Protein AF-A0A453E6K4-F1 (afdb_monomer_lite)

Secondary structure (DSSP, 8-state):
-TT--STT-HHHHHHHHHHH---S--HHHHHHHHHHHHHHHHHHHHHHHHHHHHHHHHHT-SSSS----EEEEE-SHHHHH-HHHHHHHHHHHHHHH-HHHHTTEEEEE-S-HHHHHHHHHHHHHS------

Foldseek 3Di:
DVVQPDPQSVVLQVCCCPPVVDHDDHSVRSVVVVVVVLVVLLVVLLVVLVVVCVVCVVVVNQQPRDVAAAEAEDEDCCCVVPVSNVVSNLVSNCVSSDVRSSVRYHYDYDPCCPPVVVVVVVVVPPDPPPPD

Organism: Aegilops tauschii subsp. strangulata (NCBI:txid200361)

pLDDT: mean 92.96, std 8.11, range [48.69, 98.62]

Structure (mmCIF, N/CA/C/O backbone):
data_AF-A0A453E6K4-F1
#
_entry.id   AF-A0A453E6K4-F1
#
loop_
_atom_site.group_PDB
_atom_site.id
_atom_site.type_symbol
_atom_site.label_atom_id
_atom_site.label_alt_id
_atom_site.label_comp_id
_atom_site.label_asym_id
_atom_site.label_entity_id
_atom_site.label_seq_id
_atom_site.pdbx_PDB_ins_code
_atom_site.Cartn_x
_atom_site.Cartn_y
_atom_site.Cartn_z
_atom_site.occupancy
_atom_site.B_iso_or_equiv
_atom_site.auth_seq_id
_atom_site.auth_comp_id
_atom_site.auth_asym_id
_atom_site.auth_atom_id
_atom_site.pdbx_PDB_model_num
ATOM 1 N N . MET A 1 1 ? -11.170 1.909 11.354 1.00 82.94 1 MET A N 1
ATOM 2 C CA . MET A 1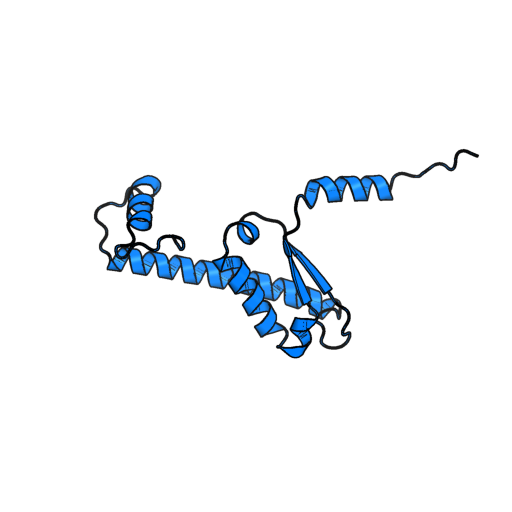 1 ? -10.256 1.648 12.486 1.00 82.94 1 MET A CA 1
ATOM 3 C C . MET A 1 1 ? -9.202 2.744 12.646 1.00 82.94 1 MET A C 1
ATOM 5 O O . MET A 1 1 ? -9.319 3.485 13.601 1.00 82.94 1 MET A O 1
ATOM 9 N N . HIS A 1 2 ? -8.235 2.950 11.735 1.00 88.69 2 HIS A N 1
ATOM 10 C CA . HIS A 1 2 ? -7.180 3.980 11.942 1.00 88.69 2 HIS A CA 1
ATOM 11 C C . HIS A 1 2 ? -7.595 5.447 11.772 1.00 88.69 2 HIS A C 1
ATOM 13 O O . HIS A 1 2 ? -6.805 6.321 12.100 1.00 88.69 2 HIS A O 1
ATOM 19 N N . HIS A 1 3 ? -8.795 5.724 11.263 1.00 87.69 3 HIS A N 1
ATOM 20 C CA . HIS A 1 3 ? -9.340 7.086 11.199 1.00 87.69 3 HIS A CA 1
ATOM 21 C C . HIS A 1 3 ? -10.040 7.510 12.499 1.00 87.69 3 HIS A C 1
ATOM 23 O O . HIS A 1 3 ? -10.496 8.645 12.603 1.00 87.69 3 HIS A O 1
ATOM 29 N N . ASP A 1 4 ? -10.154 6.601 13.471 1.00 92.75 4 ASP A N 1
ATOM 30 C CA . ASP A 1 4 ? -10.749 6.920 14.758 1.00 92.75 4 ASP A CA 1
ATOM 31 C C . ASP A 1 4 ? -9.740 7.646 15.650 1.00 92.75 4 ASP A C 1
ATOM 33 O O . ASP A 1 4 ? -8.830 7.036 16.207 1.00 92.75 4 ASP A O 1
ATOM 37 N N . ASN A 1 5 ? -9.914 8.961 15.754 1.00 90.88 5 ASN A N 1
ATOM 38 C CA . ASN A 1 5 ? -9.094 9.835 16.590 1.00 90.88 5 ASN A CA 1
ATOM 39 C C . ASN A 1 5 ? -9.790 10.195 17.914 1.00 90.88 5 ASN A C 1
ATOM 41 O O . ASN A 1 5 ? -9.348 11.109 18.611 1.00 90.88 5 ASN A O 1
ATOM 45 N N . THR A 1 6 ? -10.900 9.530 18.251 1.00 94.81 6 THR A N 1
ATOM 46 C CA . THR A 1 6 ? -11.596 9.774 19.518 1.00 94.81 6 THR A CA 1
ATOM 47 C C . THR A 1 6 ? -10.798 9.186 20.691 1.00 94.81 6 THR A C 1
ATOM 49 O O . THR A 1 6 ? -10.179 8.128 20.540 1.00 94.81 6 THR A O 1
ATOM 52 N N . PRO A 1 7 ? -10.786 9.832 21.876 1.00 92.56 7 PRO A N 1
ATOM 53 C CA . PRO A 1 7 ? -10.015 9.345 23.026 1.00 92.56 7 PRO A CA 1
ATOM 54 C C . PRO A 1 7 ? -10.407 7.932 23.479 1.00 92.56 7 PRO A C 1
ATOM 56 O O . PRO A 1 7 ? -9.585 7.188 24.015 1.00 92.56 7 PRO A O 1
ATOM 59 N N . ASP A 1 8 ? -11.670 7.573 23.268 1.00 93.69 8 ASP A N 1
ATOM 60 C CA . ASP A 1 8 ? -12.288 6.316 23.659 1.00 93.69 8 ASP A CA 1
ATOM 61 C C . ASP A 1 8 ? -12.422 5.310 22.507 1.00 93.69 8 ASP A C 1
ATOM 63 O O . ASP A 1 8 ? -12.879 4.194 22.750 1.00 93.69 8 ASP A O 1
ATOM 67 N N . LEU A 1 9 ? -11.977 5.636 21.289 1.00 96.50 9 LEU A N 1
ATOM 68 C CA . LEU A 1 9 ? -12.129 4.799 20.093 1.00 96.50 9 LEU A CA 1
ATOM 69 C C . LEU A 1 9 ? -13.598 4.431 19.803 1.00 96.50 9 LEU A C 1
ATOM 71 O O . LEU A 1 9 ? -13.942 3.268 19.569 1.00 96.50 9 LEU A O 1
ATOM 75 N N . LYS A 1 10 ? -14.482 5.427 19.856 1.00 95.19 10 LYS A N 1
ATOM 76 C CA . LYS A 1 10 ? -15.926 5.262 19.685 1.00 95.19 10 LYS A CA 1
ATOM 77 C C . LYS A 1 10 ? -16.315 4.730 18.305 1.00 95.19 10 LYS A C 1
ATOM 79 O O . LYS A 1 10 ? -17.193 3.881 18.210 1.00 95.19 10 LYS A O 1
ATOM 84 N N . ILE A 1 11 ? -15.648 5.165 17.238 1.00 95.69 11 ILE A N 1
ATOM 85 C CA . ILE A 1 11 ? -15.927 4.673 15.879 1.00 95.69 11 ILE A CA 1
ATOM 86 C C . ILE A 1 11 ? -15.524 3.196 15.775 1.00 95.69 11 ILE A C 1
ATOM 88 O O . ILE A 1 11 ? -16.193 2.409 15.107 1.00 95.69 11 ILE A O 1
ATOM 92 N N . VAL A 1 12 ? -14.440 2.789 16.440 1.00 96.19 12 VAL A N 1
ATOM 93 C CA . VAL A 1 12 ? -14.058 1.373 16.542 1.00 96.19 12 VAL A CA 1
ATOM 94 C C . VAL A 1 12 ? -15.126 0.582 17.296 1.00 96.19 12 VAL A C 1
ATOM 96 O O . VAL A 1 12 ? -15.507 -0.489 16.828 1.00 96.19 12 VAL A O 1
ATOM 99 N N . GLU A 1 13 ? -15.634 1.099 18.419 1.00 96.38 13 GLU A N 1
ATOM 100 C CA . GLU A 1 13 ? -16.738 0.477 19.164 1.00 96.38 13 GLU A CA 1
ATOM 101 C C . GLU A 1 13 ? -17.992 0.308 18.299 1.00 96.38 13 GLU A C 1
ATOM 103 O O . GLU A 1 13 ? -18.550 -0.786 18.220 1.00 96.38 13 GLU A O 1
ATOM 108 N N . GLU A 1 14 ? -18.405 1.371 17.608 1.00 95.69 14 GLU A N 1
ATOM 109 C CA . GLU A 1 14 ? -19.555 1.365 16.704 1.00 95.69 14 GLU A CA 1
ATOM 110 C C . GLU A 1 14 ? -19.376 0.316 15.604 1.00 95.69 14 GLU A C 1
ATOM 112 O O . GLU A 1 14 ? -20.271 -0.492 15.377 1.00 95.69 14 GLU A O 1
ATOM 117 N N . LYS A 1 15 ? -18.194 0.235 14.981 1.00 95.12 15 LYS A N 1
ATOM 118 C CA . LYS A 1 15 ? -17.921 -0.769 13.941 1.00 95.12 15 LYS A CA 1
ATOM 119 C C . LYS A 1 15 ? -17.905 -2.196 14.478 1.00 95.12 15 LYS A C 1
ATOM 121 O O . LYS A 1 15 ? -18.384 -3.094 13.790 1.00 95.12 15 LYS A O 1
ATOM 126 N N . LEU A 1 16 ? -17.385 -2.416 15.685 1.00 95.50 16 LEU A N 1
ATOM 127 C CA . LEU A 1 16 ? -17.428 -3.723 16.346 1.00 95.50 16 LEU A CA 1
ATOM 128 C C . LEU A 1 16 ? -18.870 -4.162 16.616 1.00 95.50 16 LEU A C 1
ATOM 130 O O . LEU A 1 16 ? -19.212 -5.314 16.362 1.00 95.50 16 LEU A O 1
ATOM 134 N N . LYS A 1 17 ? -19.724 -3.234 17.049 1.00 96.81 17 LYS A N 1
ATOM 135 C CA . LYS A 1 17 ? -21.136 -3.508 17.311 1.00 96.81 17 LYS A CA 1
ATOM 136 C C . LYS A 1 17 ? -21.941 -3.716 16.028 1.00 96.81 17 LYS A C 1
ATOM 138 O O . LYS A 1 17 ? -22.710 -4.661 15.950 1.00 96.81 17 LYS A O 1
ATOM 143 N N . GLU A 1 18 ? -21.784 -2.839 15.042 1.00 96.50 18 GLU A N 1
ATOM 144 C CA . GLU A 1 18 ? -22.579 -2.844 13.806 1.00 96.50 18 GLU A CA 1
ATOM 145 C C . GLU A 1 18 ? -22.225 -3.999 12.869 1.00 96.50 18 GLU A C 1
ATOM 147 O O . GLU A 1 18 ? -23.107 -4.540 12.212 1.00 96.50 18 GLU A O 1
ATOM 152 N N . ILE A 1 19 ? -20.937 -4.341 12.761 1.00 96.06 19 ILE A N 1
ATOM 153 C CA . ILE A 1 19 ? -20.449 -5.294 11.752 1.00 96.06 19 ILE A CA 1
ATOM 154 C C . ILE A 1 19 ? -20.222 -6.675 12.360 1.00 96.06 19 ILE A C 1
ATOM 156 O O . ILE A 1 19 ? -20.451 -7.680 11.694 1.00 96.06 19 ILE A O 1
ATOM 160 N N . LEU A 1 20 ? -19.726 -6.728 13.599 1.00 94.88 20 LEU A N 1
ATOM 161 C CA . LEU A 1 20 ? -19.329 -7.978 14.251 1.00 94.88 20 LEU A CA 1
ATOM 162 C C . LEU A 1 20 ? -20.256 -8.370 15.407 1.00 94.88 20 LEU A C 1
ATOM 164 O O . LEU A 1 20 ? -20.030 -9.409 16.015 1.00 94.88 20 LEU A O 1
ATOM 168 N N . GLU A 1 21 ? -21.271 -7.554 15.717 1.00 96.75 21 GLU A N 1
ATOM 169 C CA . GLU A 1 21 ? -22.219 -7.769 16.822 1.00 96.75 21 GLU A CA 1
ATOM 170 C C . GLU A 1 21 ? -21.546 -7.870 18.207 1.00 96.75 21 GLU A C 1
ATOM 172 O O . GLU A 1 21 ? -22.100 -8.420 19.159 1.00 96.75 21 GLU A O 1
ATOM 177 N N . ILE A 1 22 ? -20.352 -7.282 18.353 1.00 95.50 22 ILE A N 1
ATOM 178 C CA . ILE A 1 22 ? -19.596 -7.251 19.610 1.00 95.50 22 ILE A CA 1
ATOM 179 C C . ILE A 1 22 ? -19.844 -5.910 20.306 1.00 95.50 22 ILE A C 1
ATOM 181 O O . ILE A 1 22 ? -19.358 -4.868 19.867 1.00 95.50 22 ILE A O 1
ATOM 185 N N . ALA A 1 23 ? -20.578 -5.935 21.419 1.00 94.56 23 ALA A N 1
ATOM 186 C CA . ALA A 1 23 ? -20.891 -4.757 22.229 1.00 94.56 23 ALA A CA 1
ATOM 187 C C . ALA A 1 23 ? -20.174 -4.775 23.591 1.00 94.56 23 ALA A C 1
ATOM 189 O O . ALA A 1 23 ? -19.735 -5.821 24.063 1.00 94.56 23 ALA A O 1
ATOM 190 N N . GLY A 1 24 ? -20.080 -3.611 24.244 1.00 92.56 24 GLY A N 1
ATOM 191 C CA . GLY A 1 24 ? -19.550 -3.505 25.611 1.00 92.56 24 GLY A CA 1
ATOM 192 C C . GLY A 1 24 ? -18.040 -3.733 25.722 1.00 92.56 24 GLY A C 1
ATOM 193 O O . GLY A 1 24 ? -17.550 -4.167 26.761 1.00 92.56 24 GLY A O 1
ATOM 194 N N . THR A 1 25 ? -17.290 -3.472 24.650 1.00 95.56 25 THR A N 1
ATOM 195 C CA . THR A 1 25 ? -15.829 -3.643 24.634 1.00 95.56 25 THR A CA 1
ATOM 196 C C . THR A 1 25 ? -15.135 -2.650 25.564 1.00 95.56 25 THR A C 1
ATOM 198 O O . THR A 1 25 ? -15.517 -1.484 25.604 1.00 95.56 25 THR A O 1
ATOM 201 N N . SER A 1 26 ? -14.071 -3.070 26.252 1.00 96.94 26 SER A N 1
ATOM 202 C CA . SER A 1 26 ? -13.208 -2.142 26.992 1.00 96.94 26 SER A CA 1
ATOM 203 C C . SER A 1 26 ? -12.351 -1.292 26.043 1.00 96.94 26 SER A C 1
ATOM 205 O O . SER A 1 26 ? -12.033 -1.710 24.925 1.00 96.94 26 SER A O 1
ATOM 207 N N . LEU A 1 27 ? -11.897 -0.122 26.507 1.00 95.88 27 LEU A N 1
ATOM 208 C CA . LEU A 1 27 ? -10.945 0.710 25.759 1.00 95.88 27 LEU A CA 1
ATOM 209 C C . LEU A 1 27 ? -9.654 -0.055 25.416 1.00 95.88 27 LEU A C 1
ATOM 211 O O . LEU A 1 27 ? -9.098 0.118 24.334 1.00 95.88 27 LEU A O 1
ATOM 215 N N . GLU A 1 28 ? -9.190 -0.923 26.315 1.00 96.75 28 GLU A N 1
ATOM 216 C CA . GLU A 1 28 ? -8.016 -1.782 26.105 1.00 96.75 28 GLU A CA 1
ATOM 217 C C . GLU A 1 28 ? -8.218 -2.735 24.922 1.00 96.75 28 GLU A C 1
ATOM 219 O O . GLU A 1 28 ? -7.358 -2.825 24.047 1.00 96.75 28 GLU A O 1
ATOM 224 N N . THR A 1 29 ? -9.391 -3.373 24.841 1.00 96.00 29 THR A N 1
ATOM 225 C CA . THR A 1 29 ? -9.757 -4.255 23.722 1.00 96.00 29 THR A CA 1
ATOM 226 C C . THR A 1 29 ? -9.761 -3.487 22.401 1.00 96.00 29 THR A C 1
ATOM 228 O O . THR A 1 29 ? -9.226 -3.956 21.396 1.00 96.00 29 THR A O 1
ATOM 231 N N . ARG A 1 30 ? -10.312 -2.267 22.394 1.00 96.19 30 ARG A N 1
ATOM 232 C CA . ARG A 1 30 ? -10.342 -1.425 21.190 1.00 96.19 30 ARG A CA 1
ATOM 233 C C . ARG A 1 30 ? -8.948 -0.991 20.747 1.00 96.19 30 ARG A C 1
ATOM 235 O O . ARG A 1 30 ? -8.655 -1.030 19.554 1.00 96.19 30 ARG A O 1
ATOM 242 N N . LYS A 1 31 ? -8.067 -0.637 21.688 1.00 96.25 31 LYS A N 1
ATOM 243 C CA . LYS A 1 31 ? -6.661 -0.307 21.398 1.00 96.25 31 LYS A CA 1
ATOM 244 C C . LYS A 1 31 ? -5.910 -1.500 20.808 1.00 96.25 31 LYS A C 1
ATOM 246 O O . LYS A 1 31 ? -5.256 -1.341 19.780 1.00 96.25 31 LYS A O 1
ATOM 251 N N . MET A 1 32 ? -6.069 -2.686 21.399 1.00 96.12 32 MET A N 1
ATOM 252 C CA . MET A 1 32 ? -5.493 -3.930 20.876 1.00 96.12 32 MET A CA 1
ATOM 253 C C . MET A 1 32 ? -5.941 -4.183 19.430 1.00 96.12 32 MET A C 1
ATOM 255 O O . MET A 1 32 ? -5.123 -4.479 18.562 1.00 96.12 32 MET A O 1
ATOM 259 N N . LEU A 1 33 ? -7.231 -4.010 19.132 1.00 95.25 33 LEU A N 1
ATOM 260 C CA . LEU A 1 33 ? -7.746 -4.201 17.777 1.00 95.25 33 LEU A CA 1
ATOM 261 C C . LEU A 1 33 ? -7.127 -3.218 16.772 1.00 95.25 33 LEU A C 1
ATOM 263 O O . LEU A 1 33 ? -6.745 -3.610 15.667 1.00 95.25 33 LEU A O 1
ATOM 267 N N . VAL A 1 34 ? -6.983 -1.946 17.153 1.00 95.88 34 VAL A N 1
ATOM 268 C CA . VAL A 1 34 ? -6.322 -0.926 16.325 1.00 95.88 34 VAL A CA 1
ATOM 269 C C . VAL A 1 34 ? -4.861 -1.295 16.036 1.00 95.88 34 VAL A C 1
ATOM 271 O O . VAL A 1 34 ? -4.399 -1.113 14.901 1.00 95.88 34 VAL A O 1
ATOM 274 N N . GLU A 1 35 ? -4.153 -1.845 17.025 1.00 96.25 35 GLU A N 1
ATOM 275 C CA . GLU A 1 35 ? -2.777 -2.330 16.891 1.00 96.25 35 GLU A CA 1
ATOM 276 C C . GLU A 1 35 ? -2.678 -3.538 15.948 1.00 96.25 35 GLU A C 1
ATOM 278 O O . GLU A 1 35 ? -1.830 -3.559 15.055 1.00 96.25 35 GLU A O 1
ATOM 283 N N . ILE A 1 36 ? -3.598 -4.500 16.043 1.00 96.94 36 ILE A N 1
ATOM 284 C CA . ILE A 1 36 ? -3.661 -5.627 15.101 1.00 96.94 36 ILE A CA 1
ATOM 285 C C . ILE A 1 36 ? -3.868 -5.116 13.669 1.00 96.94 36 ILE A C 1
ATOM 287 O O . ILE A 1 36 ? -3.135 -5.506 12.756 1.00 96.94 36 ILE A O 1
ATOM 291 N N . CYS A 1 37 ? -4.818 -4.196 13.455 1.00 96.06 37 CYS A N 1
ATOM 292 C CA . CYS A 1 37 ? -5.027 -3.583 12.142 1.00 96.06 37 CYS A CA 1
ATOM 293 C C . CYS A 1 37 ? -3.765 -2.873 11.632 1.00 96.06 37 CYS A C 1
ATOM 295 O O . CYS A 1 37 ? -3.493 -2.873 10.429 1.00 96.06 37 CYS A O 1
ATOM 297 N N . ASP A 1 38 ? -2.991 -2.258 12.526 1.00 96.25 38 ASP A N 1
ATOM 298 C CA . ASP A 1 38 ? -1.729 -1.608 12.190 1.00 96.25 38 ASP A CA 1
ATOM 299 C C . ASP A 1 38 ? -0.658 -2.614 11.745 1.00 96.25 38 ASP A C 1
ATOM 301 O O . ASP A 1 38 ? -0.039 -2.416 10.700 1.00 96.25 38 ASP A O 1
ATOM 305 N N . ILE A 1 39 ? -0.496 -3.725 12.466 1.00 97.94 39 ILE A N 1
ATOM 306 C CA . ILE A 1 39 ? 0.422 -4.814 12.096 1.00 97.94 39 ILE A CA 1
ATOM 307 C C . ILE A 1 39 ? 0.065 -5.372 10.714 1.00 97.94 39 ILE A C 1
ATOM 309 O O . ILE A 1 39 ? 0.936 -5.509 9.851 1.00 97.94 39 ILE A O 1
ATOM 313 N N . VAL A 1 40 ? -1.220 -5.651 10.471 1.00 98.12 40 VAL A N 1
ATOM 314 C CA . VAL A 1 40 ? -1.696 -6.173 9.181 1.00 98.12 40 VAL A CA 1
ATOM 315 C C . VAL A 1 40 ? -1.415 -5.182 8.051 1.00 98.12 40 VAL A C 1
ATOM 317 O O . VAL A 1 40 ? -0.889 -5.578 7.008 1.00 98.12 40 VAL A O 1
ATOM 320 N N . THR A 1 41 ? -1.707 -3.897 8.274 1.00 97.25 41 THR A N 1
ATOM 321 C CA . THR A 1 41 ? -1.490 -2.828 7.286 1.00 97.25 41 THR A CA 1
ATOM 322 C C . THR A 1 41 ? -0.006 -2.668 6.962 1.00 97.25 41 THR A C 1
ATOM 324 O O . THR A 1 41 ? 0.366 -2.670 5.788 1.00 97.25 41 THR A O 1
ATOM 327 N N . ARG A 1 42 ? 0.857 -2.599 7.987 1.00 97.88 42 ARG A N 1
ATOM 328 C CA . ARG A 1 42 ? 2.313 -2.494 7.813 1.00 97.88 42 ARG A CA 1
ATOM 329 C C . ARG A 1 42 ? 2.876 -3.697 7.066 1.00 97.88 42 ARG A C 1
ATOM 331 O O . ARG A 1 42 ? 3.644 -3.521 6.127 1.00 97.88 42 ARG A O 1
ATOM 338 N N . ARG A 1 43 ? 2.469 -4.919 7.426 1.00 98.56 43 ARG A N 1
ATOM 339 C CA . ARG A 1 43 ? 2.902 -6.138 6.726 1.00 98.56 43 ARG A CA 1
ATOM 340 C C . ARG A 1 43 ? 2.539 -6.089 5.242 1.00 98.56 43 ARG A C 1
ATOM 342 O O . ARG A 1 43 ? 3.393 -6.361 4.404 1.00 98.56 43 ARG A O 1
ATOM 349 N N . ALA A 1 44 ? 1.294 -5.738 4.920 1.00 98.25 44 ALA A N 1
ATOM 350 C CA . ALA A 1 44 ? 0.830 -5.666 3.538 1.00 98.25 44 ALA A CA 1
ATOM 351 C C . ALA A 1 44 ? 1.621 -4.627 2.725 1.00 98.25 44 ALA A C 1
ATOM 353 O O . ALA A 1 44 ? 2.120 -4.945 1.647 1.00 98.25 44 ALA A O 1
ATOM 354 N N . ALA A 1 45 ? 1.802 -3.420 3.271 1.00 98.31 45 ALA A N 1
ATOM 355 C CA . ALA A 1 45 ? 2.553 -2.351 2.616 1.00 98.31 45 ALA A CA 1
ATOM 356 C C . ALA A 1 45 ? 4.024 -2.732 2.381 1.00 98.31 45 ALA A C 1
ATOM 358 O O . ALA A 1 45 ? 4.551 -2.517 1.290 1.00 98.31 45 ALA A O 1
ATOM 359 N N . ARG A 1 46 ? 4.673 -3.364 3.371 1.00 98.62 46 ARG A N 1
ATOM 360 C CA . ARG A 1 46 ? 6.073 -3.798 3.259 1.00 98.62 46 ARG A CA 1
ATOM 361 C C . ARG A 1 46 ? 6.275 -4.884 2.209 1.00 98.62 46 ARG A C 1
ATOM 363 O O . ARG A 1 46 ? 7.232 -4.820 1.443 1.00 98.62 46 ARG A O 1
ATOM 370 N N . LEU A 1 47 ? 5.374 -5.866 2.151 1.00 98.62 47 LEU A N 1
ATOM 371 C CA . LEU A 1 47 ? 5.430 -6.924 1.140 1.00 98.62 47 LEU A CA 1
ATOM 372 C C . LEU A 1 47 ? 5.213 -6.367 -0.274 1.00 98.62 47 LEU A C 1
ATOM 374 O O . LEU A 1 47 ? 5.949 -6.732 -1.189 1.00 98.62 47 LEU A O 1
ATOM 378 N N . ALA A 1 48 ? 4.262 -5.443 -0.446 1.00 98.31 48 ALA A N 1
ATOM 379 C CA . ALA A 1 48 ? 4.043 -4.766 -1.723 1.00 98.31 48 ALA A CA 1
ATOM 380 C C . ALA A 1 48 ? 5.278 -3.952 -2.157 1.00 98.31 48 ALA A C 1
ATOM 382 O O . ALA A 1 48 ? 5.751 -4.096 -3.285 1.00 98.31 48 ALA A O 1
ATOM 383 N N . ALA A 1 49 ? 5.855 -3.163 -1.242 1.00 98.44 49 ALA A N 1
ATOM 384 C CA . ALA A 1 49 ? 7.081 -2.403 -1.485 1.00 98.44 49 ALA A CA 1
ATOM 385 C C . ALA A 1 49 ? 8.264 -3.305 -1.877 1.00 98.44 49 ALA A C 1
ATOM 387 O O . ALA A 1 49 ? 9.014 -2.967 -2.791 1.00 98.44 49 ALA A O 1
ATOM 388 N N . ALA A 1 50 ? 8.410 -4.474 -1.244 1.00 98.56 50 ALA A N 1
ATOM 389 C CA . ALA A 1 50 ? 9.454 -5.437 -1.591 1.00 98.56 50 ALA A CA 1
ATOM 390 C C . ALA A 1 50 ? 9.315 -5.967 -3.028 1.00 98.56 50 ALA A C 1
ATOM 392 O O . ALA A 1 50 ? 10.313 -6.061 -3.744 1.00 98.56 50 ALA A O 1
ATOM 393 N N . GLY A 1 51 ? 8.088 -6.252 -3.476 1.00 98.50 51 GLY A N 1
ATOM 394 C CA . GLY A 1 51 ? 7.819 -6.645 -4.862 1.00 98.50 51 GLY A CA 1
ATOM 395 C C . GLY A 1 51 ? 8.202 -5.551 -5.864 1.00 98.50 51 GLY A C 1
ATOM 396 O O . GLY A 1 51 ? 8.918 -5.815 -6.831 1.00 98.50 51 GLY A O 1
ATOM 397 N N . LEU A 1 52 ? 7.800 -4.307 -5.589 1.00 98.06 52 LEU A N 1
ATOM 398 C CA . LEU A 1 52 ? 8.147 -3.143 -6.411 1.00 98.06 52 LEU A CA 1
ATOM 399 C C . LEU A 1 52 ? 9.665 -2.920 -6.479 1.00 98.06 52 LEU A C 1
ATOM 401 O O . LEU A 1 52 ? 10.223 -2.787 -7.568 1.00 98.06 52 LEU A O 1
ATOM 405 N N . ALA A 1 53 ? 10.350 -2.947 -5.333 1.00 97.69 53 ALA A N 1
ATOM 406 C CA . ALA A 1 53 ? 11.804 -2.827 -5.267 1.00 97.69 53 ALA A CA 1
ATOM 407 C C . ALA A 1 53 ? 12.507 -3.942 -6.059 1.00 97.69 53 ALA A C 1
ATOM 409 O O . ALA A 1 53 ? 13.489 -3.681 -6.754 1.00 97.69 53 ALA A O 1
ATOM 410 N N . GLY A 1 54 ? 11.988 -5.173 -6.002 1.00 97.94 54 GLY A N 1
ATOM 411 C CA . GLY A 1 54 ? 12.489 -6.299 -6.789 1.00 97.94 54 GLY A CA 1
ATOM 412 C C . GLY A 1 54 ? 12.404 -6.057 -8.299 1.00 97.94 54 GLY A C 1
ATOM 413 O O . GLY A 1 54 ? 13.386 -6.279 -9.008 1.00 97.94 54 GLY A O 1
ATOM 414 N N . ILE A 1 55 ? 11.271 -5.543 -8.789 1.00 97.81 55 ILE A N 1
ATOM 415 C CA . ILE A 1 55 ? 11.082 -5.199 -10.210 1.00 97.81 55 ILE A CA 1
ATOM 416 C C . ILE A 1 55 ? 12.054 -4.091 -10.632 1.00 97.81 55 ILE A C 1
ATOM 418 O O . ILE A 1 55 ? 12.737 -4.232 -11.647 1.00 97.81 55 ILE A O 1
ATOM 422 N N . LEU A 1 56 ? 12.173 -3.019 -9.844 1.00 96.62 56 LEU A N 1
ATOM 423 C CA . LEU A 1 56 ? 13.094 -1.917 -10.142 1.00 96.62 56 LEU A CA 1
ATOM 424 C C . LEU A 1 56 ? 14.543 -2.399 -10.240 1.00 96.62 56 LEU A C 1
ATOM 426 O O . LEU A 1 56 ? 15.228 -2.080 -11.212 1.00 96.62 56 LEU A O 1
ATOM 430 N N . LYS A 1 57 ? 14.989 -3.210 -9.272 1.00 95.31 57 LYS A N 1
ATOM 431 C CA . LYS A 1 57 ? 16.337 -3.797 -9.256 1.00 95.31 57 LYS A CA 1
ATOM 432 C C . LYS A 1 57 ? 16.563 -4.690 -10.469 1.00 95.31 57 LYS A C 1
ATOM 434 O O . LYS A 1 57 ? 17.586 -4.576 -11.137 1.00 95.31 57 LYS A O 1
ATOM 439 N N . LYS A 1 58 ? 15.583 -5.533 -10.810 1.00 96.19 58 LYS A N 1
ATOM 440 C CA . LYS A 1 58 ? 15.656 -6.417 -11.981 1.00 96.19 58 LYS A CA 1
ATOM 441 C C . LYS A 1 58 ? 15.783 -5.642 -13.295 1.00 96.19 58 LYS A C 1
ATOM 443 O O . LYS A 1 58 ? 16.483 -6.101 -14.193 1.00 96.19 58 LYS A O 1
ATOM 448 N N . LEU A 1 59 ? 15.116 -4.495 -13.403 1.00 94.88 59 LEU A N 1
ATOM 449 C CA . LEU A 1 59 ? 15.163 -3.623 -14.578 1.00 94.88 59 LEU A CA 1
ATOM 450 C C . LEU A 1 59 ? 16.378 -2.677 -14.594 1.00 94.88 59 LEU A C 1
ATOM 452 O O . LEU A 1 59 ? 16.569 -1.974 -15.585 1.00 94.88 59 LEU A O 1
ATOM 456 N N . GLY A 1 60 ? 17.173 -2.616 -13.516 1.00 94.19 60 GLY A N 1
ATOM 457 C CA . GLY A 1 60 ? 18.244 -1.624 -13.352 1.00 94.19 60 GLY A CA 1
ATOM 458 C C . GLY A 1 60 ? 17.722 -0.186 -13.234 1.00 94.19 60 GLY A C 1
ATOM 459 O O . GLY A 1 60 ? 18.391 0.758 -13.644 1.00 94.19 60 GLY A O 1
ATOM 460 N N . ARG A 1 61 ? 16.491 -0.021 -12.736 1.00 94.56 61 ARG A N 1
ATOM 461 C CA . ARG A 1 61 ? 15.740 1.246 -12.644 1.00 94.56 61 ARG A CA 1
ATOM 462 C C . ARG A 1 61 ? 15.507 1.697 -11.205 1.00 94.56 61 ARG A C 1
ATOM 464 O O . ARG A 1 61 ? 14.661 2.551 -10.951 1.00 94.56 61 ARG A O 1
ATOM 471 N N . ASP A 1 62 ? 16.244 1.108 -10.274 1.00 92.81 62 ASP A N 1
ATOM 472 C CA . ASP A 1 62 ? 16.176 1.365 -8.838 1.00 92.81 62 ASP A CA 1
ATOM 473 C C . ASP A 1 62 ? 16.973 2.602 -8.395 1.00 92.81 62 ASP A C 1
ATOM 475 O O . ASP A 1 62 ? 16.999 2.911 -7.209 1.00 92.81 62 ASP A O 1
ATOM 479 N N . GLY A 1 63 ? 17.613 3.306 -9.335 1.00 90.69 63 GLY A N 1
ATOM 480 C CA . GLY A 1 63 ? 18.414 4.502 -9.074 1.00 90.69 63 GLY A CA 1
ATOM 481 C C . GLY A 1 63 ? 19.848 4.214 -8.619 1.00 90.69 63 GLY A C 1
ATOM 482 O O . GLY A 1 63 ? 20.607 5.163 -8.427 1.00 90.69 63 GLY A O 1
ATOM 483 N N . SER A 1 64 ? 20.236 2.939 -8.465 1.00 88.12 64 SER A N 1
ATOM 484 C CA . SER A 1 64 ? 21.558 2.557 -7.945 1.00 88.12 64 SER A CA 1
ATOM 485 C C . SER A 1 64 ? 22.680 2.681 -8.984 1.00 88.12 64 SER A C 1
ATOM 487 O O . SER A 1 64 ? 23.778 3.133 -8.662 1.00 88.12 64 SER A O 1
ATOM 489 N N . VAL A 1 65 ? 22.401 2.311 -10.239 1.00 85.38 65 VAL A N 1
ATOM 490 C CA . VAL A 1 65 ? 23.358 2.355 -11.363 1.00 85.38 65 VAL A CA 1
ATOM 491 C C . VAL A 1 65 ? 22.994 3.464 -12.347 1.00 85.38 65 VAL A C 1
ATOM 493 O O . VAL A 1 65 ? 23.838 4.277 -12.721 1.00 85.38 65 VAL A O 1
ATOM 496 N N . ASP A 1 66 ? 21.724 3.513 -12.749 1.00 82.75 66 ASP A N 1
ATOM 497 C CA . ASP A 1 66 ? 21.182 4.509 -13.669 1.00 82.75 66 ASP A CA 1
ATOM 498 C C . ASP A 1 66 ? 20.291 5.487 -12.892 1.00 82.75 66 ASP A C 1
ATOM 500 O O . ASP A 1 66 ? 19.205 5.132 -12.435 1.00 82.75 66 ASP A O 1
ATOM 504 N N . LYS A 1 67 ? 20.747 6.737 -12.758 1.00 86.94 67 LYS A N 1
ATOM 505 C CA . LYS A 1 67 ? 20.045 7.832 -12.057 1.00 86.94 67 LYS A CA 1
ATOM 506 C C . LYS A 1 67 ? 18.877 8.412 -12.866 1.00 86.94 67 LYS A C 1
ATOM 508 O O . LYS A 1 67 ? 18.462 9.555 -12.666 1.00 86.94 67 LYS A O 1
ATOM 513 N N . ARG A 1 68 ? 18.350 7.658 -13.830 1.00 90.94 68 ARG A N 1
ATOM 514 C CA . ARG A 1 68 ? 17.123 8.023 -14.535 1.00 90.94 68 ARG A CA 1
ATOM 515 C C . ARG A 1 68 ? 15.944 7.938 -13.586 1.00 90.94 68 ARG A C 1
ATOM 517 O O . ARG A 1 68 ? 15.781 6.972 -12.848 1.00 90.94 68 ARG A O 1
ATOM 524 N N . ARG A 1 69 ? 15.085 8.949 -13.671 1.00 94.19 69 ARG A N 1
ATOM 525 C CA . ARG A 1 69 ? 13.845 8.987 -12.909 1.00 94.19 69 ARG A CA 1
ATOM 526 C C . ARG A 1 69 ? 12.910 7.859 -13.355 1.00 94.19 69 ARG A C 1
ATOM 528 O O . ARG A 1 69 ? 12.592 7.750 -14.538 1.00 94.19 69 ARG A O 1
ATOM 535 N N . SER A 1 70 ? 12.443 7.081 -12.390 1.00 95.75 70 SER A N 1
ATOM 536 C CA . SER A 1 70 ? 11.452 6.020 -12.529 1.00 95.75 70 SER A CA 1
ATOM 537 C C . SER A 1 70 ? 10.166 6.440 -11.826 1.00 95.75 70 SER A C 1
ATOM 539 O O . SER A 1 70 ? 10.199 6.966 -10.712 1.00 95.75 70 SER A O 1
ATOM 541 N N . VAL A 1 71 ? 9.024 6.207 -12.469 1.00 96.25 71 VAL A N 1
ATOM 542 C CA . VAL A 1 71 ? 7.707 6.457 -11.875 1.00 96.25 71 VAL A CA 1
ATOM 543 C C . VAL A 1 71 ? 6.960 5.136 -11.773 1.00 96.25 71 VAL A C 1
ATOM 545 O O . VAL A 1 71 ? 6.827 4.422 -12.764 1.00 96.25 71 VAL A O 1
ATOM 548 N N . ILE A 1 72 ? 6.487 4.818 -10.573 1.00 96.88 72 ILE A N 1
ATOM 549 C CA . ILE A 1 72 ? 5.619 3.678 -10.298 1.00 96.88 72 ILE A CA 1
ATOM 550 C C . ILE A 1 72 ? 4.190 4.208 -10.258 1.00 96.88 72 ILE A C 1
ATOM 552 O O . ILE A 1 72 ? 3.818 4.914 -9.322 1.00 96.88 72 ILE A O 1
ATOM 556 N N . ALA A 1 73 ? 3.412 3.880 -11.282 1.00 95.44 73 ALA A N 1
ATOM 557 C CA . ALA A 1 73 ? 1.979 4.128 -11.313 1.00 95.44 73 ALA A CA 1
ATOM 558 C C . ALA A 1 73 ? 1.258 3.021 -10.527 1.00 95.44 73 ALA A C 1
ATOM 560 O O . ALA A 1 73 ? 1.424 1.843 -10.843 1.00 95.44 73 ALA A O 1
ATOM 561 N N . ILE A 1 74 ? 0.497 3.393 -9.497 1.00 95.25 74 ILE A N 1
ATOM 562 C CA . ILE A 1 74 ? -0.297 2.479 -8.669 1.00 95.25 74 ILE A CA 1
ATOM 563 C C . ILE A 1 74 ? -1.766 2.882 -8.766 1.00 95.25 74 ILE A C 1
ATOM 565 O O . ILE A 1 74 ? -2.114 4.019 -8.465 1.00 95.25 74 ILE A O 1
ATOM 569 N N . ASP A 1 75 ? -2.604 1.923 -9.137 1.00 91.19 75 ASP A N 1
ATOM 570 C CA . ASP A 1 75 ? -4.063 2.015 -9.104 1.00 91.19 75 ASP A CA 1
ATOM 571 C C . ASP A 1 75 ? -4.591 1.099 -7.983 1.00 91.19 75 ASP A C 1
ATOM 573 O O . ASP A 1 75 ? -3.998 0.054 -7.679 1.00 91.19 75 ASP A O 1
ATOM 577 N N . GLY A 1 76 ? -5.690 1.498 -7.349 1.00 90.19 76 GLY A N 1
ATOM 578 C CA . GLY A 1 76 ? -6.424 0.700 -6.377 1.00 90.19 76 GLY A CA 1
ATOM 579 C C . GLY A 1 76 ? -6.819 1.475 -5.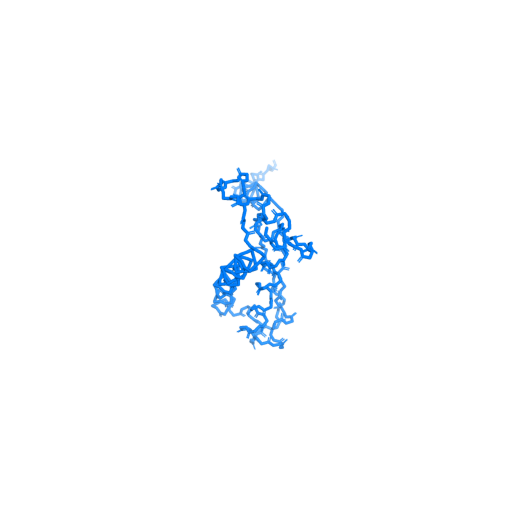123 1.00 90.19 76 GLY A C 1
ATOM 580 O O . GLY A 1 76 ? -5.993 2.114 -4.468 1.00 90.19 76 GLY A O 1
ATOM 581 N N . GLY A 1 77 ? -8.073 1.291 -4.698 1.00 91.69 77 GLY A N 1
ATOM 582 C CA . GLY A 1 77 ? -8.666 2.018 -3.569 1.00 91.69 77 GLY A CA 1
ATOM 583 C C . GLY A 1 77 ? -7.935 1.858 -2.228 1.00 91.69 77 GLY A C 1
ATOM 584 O O . GLY A 1 77 ? -8.040 2.723 -1.361 1.00 91.69 77 GLY A O 1
ATOM 585 N N . LEU A 1 78 ? -7.148 0.788 -2.043 1.00 93.75 78 LEU A N 1
ATOM 586 C CA . LEU A 1 78 ? -6.288 0.647 -0.864 1.00 93.75 78 LEU A CA 1
ATOM 587 C C . LEU A 1 78 ? -5.149 1.674 -0.865 1.00 93.75 78 LEU A C 1
ATOM 589 O O . LEU A 1 78 ? -4.848 2.252 0.173 1.00 93.75 78 LEU A O 1
ATOM 593 N N . PHE A 1 79 ? -4.497 1.894 -2.006 1.00 94.75 79 PHE A N 1
ATOM 594 C CA . PHE A 1 79 ? -3.446 2.900 -2.107 1.00 94.75 79 PHE A CA 1
ATOM 595 C C . PHE A 1 79 ? -4.042 4.315 -2.096 1.00 94.75 79 PHE A C 1
ATOM 597 O O . PHE A 1 79 ? -3.501 5.195 -1.428 1.00 94.75 79 PHE A O 1
ATOM 604 N N . GLU A 1 80 ? -5.182 4.503 -2.765 1.00 93.69 80 GLU A N 1
ATOM 605 C CA . GLU A 1 80 ? -5.863 5.795 -2.894 1.00 93.69 80 GLU A CA 1
ATOM 606 C C . GLU A 1 80 ? -6.453 6.303 -1.569 1.00 93.69 80 GLU A C 1
ATOM 608 O O . GLU A 1 80 ? -6.166 7.417 -1.130 1.00 93.69 80 GLU A O 1
ATOM 613 N N . HIS A 1 81 ? -7.270 5.490 -0.896 1.00 93.94 81 HIS A N 1
ATOM 614 C CA . HIS A 1 81 ? -8.097 5.956 0.221 1.00 93.94 81 HIS A CA 1
ATOM 615 C C . HIS A 1 81 ? -7.514 5.642 1.601 1.00 93.94 81 HIS A C 1
ATOM 617 O O . HIS A 1 81 ? -8.036 6.111 2.615 1.00 93.94 81 HIS A O 1
ATOM 623 N N . TYR A 1 82 ? -6.435 4.856 1.683 1.00 94.94 82 TYR A N 1
ATOM 624 C CA . TYR A 1 82 ? -5.854 4.452 2.961 1.00 94.94 82 TYR A CA 1
ATOM 625 C C . TYR A 1 82 ? -4.442 5.003 3.154 1.00 94.94 82 TYR A C 1
ATOM 627 O O . TYR A 1 82 ? -3.435 4.311 3.000 1.00 94.94 82 TYR A O 1
ATOM 635 N N . ALA A 1 83 ? -4.377 6.263 3.594 1.00 93.56 83 ALA A N 1
ATOM 636 C CA . ALA A 1 83 ? -3.135 7.027 3.753 1.00 93.56 83 ALA A CA 1
ATOM 637 C C . ALA A 1 83 ? -2.051 6.326 4.594 1.00 93.56 83 ALA A C 1
ATOM 639 O O . ALA A 1 83 ? -0.858 6.542 4.393 1.00 93.56 83 ALA A O 1
ATOM 640 N N . LYS A 1 84 ? -2.441 5.490 5.563 1.00 94.81 84 LYS A N 1
ATOM 641 C CA . LYS A 1 84 ? -1.485 4.736 6.384 1.00 94.81 84 LYS A CA 1
ATOM 642 C C . LYS A 1 84 ? -0.748 3.670 5.575 1.00 94.81 84 LYS A C 1
ATOM 644 O O . LYS A 1 84 ? 0.448 3.470 5.776 1.00 94.81 84 LYS A O 1
ATOM 649 N N . PHE A 1 85 ? -1.454 3.010 4.659 1.00 97.25 85 PHE A N 1
ATOM 650 C CA . PHE A 1 85 ? -0.871 2.028 3.758 1.00 97.25 85 PHE A CA 1
ATOM 651 C C . PHE A 1 85 ? 0.075 2.697 2.760 1.00 97.25 85 PHE A C 1
ATOM 653 O O . PHE A 1 85 ? 1.231 2.288 2.680 1.00 97.25 85 PHE A O 1
ATOM 660 N N . SER A 1 86 ? -0.369 3.750 2.064 1.00 96.94 86 SER A N 1
ATOM 661 C CA . SER A 1 86 ? 0.455 4.435 1.055 1.00 96.94 86 SER A CA 1
ATOM 662 C C . SER A 1 86 ? 1.730 5.033 1.655 1.00 96.94 86 SER A C 1
ATOM 664 O O . SER A 1 86 ? 2.820 4.764 1.154 1.00 96.94 86 SER A O 1
ATOM 666 N N . LYS A 1 87 ? 1.636 5.711 2.808 1.00 96.94 87 LYS A N 1
ATOM 667 C CA . LYS A 1 87 ? 2.817 6.217 3.533 1.00 96.94 87 LYS A CA 1
ATOM 668 C C . LYS A 1 87 ? 3.771 5.103 3.961 1.00 96.94 87 LYS A C 1
ATOM 670 O O . LYS A 1 87 ? 4.983 5.258 3.850 1.00 96.94 87 LYS A O 1
ATOM 675 N N . CYS A 1 88 ? 3.248 3.981 4.461 1.00 98.12 88 CYS A N 1
ATOM 676 C CA . CYS A 1 88 ? 4.087 2.851 4.862 1.00 98.12 88 CYS A CA 1
ATOM 677 C C . CYS A 1 88 ? 4.782 2.204 3.656 1.00 98.12 88 CYS A C 1
ATOM 679 O O . CYS A 1 88 ? 5.949 1.823 3.760 1.00 98.12 88 CYS A O 1
ATOM 681 N N . LEU A 1 89 ? 4.096 2.114 2.515 1.00 98.44 89 LEU A N 1
ATOM 682 C CA . LEU A 1 89 ? 4.650 1.593 1.268 1.00 98.44 89 LEU A CA 1
ATOM 683 C C . LEU A 1 89 ? 5.793 2.484 0.768 1.00 98.44 89 LEU A C 1
ATOM 685 O O . LEU A 1 89 ? 6.881 1.974 0.511 1.00 98.44 89 LEU A O 1
ATOM 689 N N . GLU A 1 90 ? 5.578 3.800 0.692 1.00 97.56 90 GLU A N 1
ATOM 690 C CA . GLU A 1 90 ? 6.601 4.767 0.267 1.00 97.56 90 GLU A CA 1
ATOM 691 C C . GLU A 1 90 ? 7.812 4.769 1.208 1.00 97.56 90 GLU A C 1
ATOM 693 O O . GLU A 1 90 ? 8.949 4.663 0.750 1.00 97.56 90 GLU A O 1
ATOM 698 N N . ALA A 1 91 ? 7.581 4.792 2.525 1.00 98.12 91 ALA A N 1
ATOM 699 C CA . ALA A 1 91 ? 8.656 4.716 3.512 1.00 98.12 91 ALA A CA 1
ATOM 700 C C . ALA A 1 91 ? 9.459 3.410 3.392 1.00 98.12 91 ALA A C 1
ATOM 702 O O . ALA A 1 91 ? 10.686 3.423 3.465 1.00 98.12 91 ALA A O 1
ATOM 703 N N . THR A 1 92 ? 8.782 2.282 3.152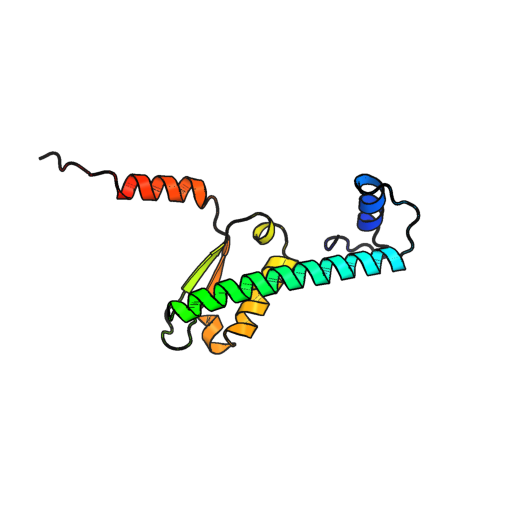 1.00 98.44 92 THR A N 1
ATOM 704 C CA . THR A 1 92 ? 9.467 0.995 2.967 1.00 98.44 92 THR A CA 1
ATOM 705 C C . THR A 1 92 ? 10.255 0.959 1.658 1.00 98.44 92 THR A C 1
ATOM 707 O O . THR A 1 92 ? 11.331 0.372 1.610 1.00 98.44 92 THR A O 1
ATOM 710 N N . LEU A 1 93 ? 9.772 1.595 0.588 1.00 97.81 93 LEU A N 1
ATOM 711 C CA . LEU A 1 93 ? 10.551 1.724 -0.645 1.00 97.81 93 LEU A CA 1
ATOM 712 C C . LEU A 1 93 ? 11.837 2.524 -0.420 1.00 97.81 93 LEU A C 1
ATOM 714 O O . LEU A 1 93 ? 12.891 2.102 -0.890 1.00 97.81 93 LEU A O 1
ATOM 718 N N . ILE A 1 94 ? 11.771 3.627 0.331 1.00 97.69 94 ILE A N 1
ATOM 719 C CA . ILE A 1 94 ? 12.959 4.409 0.702 1.00 97.69 94 ILE A CA 1
ATOM 720 C C . ILE A 1 94 ? 13.943 3.538 1.497 1.00 97.69 94 ILE A C 1
ATOM 722 O O . ILE A 1 94 ? 15.121 3.486 1.152 1.00 97.69 94 ILE A O 1
ATOM 726 N N . GLU A 1 95 ? 13.455 2.783 2.485 1.00 97.94 95 GLU A N 1
ATOM 727 C CA . GLU A 1 95 ? 14.263 1.843 3.277 1.00 97.94 95 GLU A CA 1
ATOM 728 C C . GLU A 1 95 ? 14.970 0.789 2.399 1.00 97.94 95 GLU A C 1
ATOM 730 O O . GLU A 1 95 ? 16.158 0.527 2.574 1.00 97.94 95 GLU A O 1
ATOM 735 N N . LEU A 1 96 ? 14.265 0.195 1.428 1.00 97.56 96 LEU A N 1
ATOM 736 C CA . LEU A 1 96 ? 14.782 -0.903 0.595 1.00 97.56 96 LEU A CA 1
ATOM 737 C C . LEU A 1 96 ? 15.735 -0.463 -0.532 1.00 97.56 96 LEU A C 1
ATOM 739 O O . LEU A 1 96 ? 16.513 -1.288 -1.040 1.00 97.56 96 LEU A O 1
ATOM 743 N N . LEU A 1 97 ? 15.631 0.793 -0.972 1.00 95.75 97 LEU A N 1
ATOM 744 C CA . LEU A 1 97 ? 16.442 1.377 -2.048 1.00 95.75 97 LEU A CA 1
ATOM 745 C C . LEU A 1 97 ? 17.612 2.222 -1.523 1.00 95.75 97 LEU A C 1
ATOM 747 O O . LEU A 1 97 ? 18.617 2.375 -2.220 1.00 95.75 97 LEU A O 1
ATOM 751 N N . GLY A 1 98 ? 17.490 2.741 -0.301 1.00 95.69 98 GLY A N 1
ATOM 752 C CA . GLY A 1 98 ? 18.402 3.714 0.291 1.00 95.69 98 GLY A CA 1
ATOM 753 C C . GLY A 1 98 ? 18.097 5.153 -0.143 1.00 95.69 98 GLY A C 1
ATOM 754 O O . GLY A 1 98 ? 17.593 5.398 -1.239 1.00 95.69 98 GLY A O 1
ATOM 755 N N . GLU A 1 99 ? 18.443 6.109 0.723 1.00 93.19 99 GLU A N 1
ATOM 756 C CA . GLU A 1 99 ? 18.121 7.543 0.590 1.00 93.19 99 GLU A CA 1
ATOM 757 C C . GLU A 1 99 ? 18.585 8.182 -0.728 1.00 93.19 99 GLU A C 1
ATOM 759 O O . GLU A 1 99 ? 17.900 9.032 -1.288 1.00 93.19 99 GLU A O 1
ATOM 764 N N . GLU A 1 100 ? 19.749 7.796 -1.253 1.00 92.62 100 GLU A N 1
ATOM 765 C CA . GLU A 1 100 ? 20.267 8.396 -2.489 1.00 92.62 100 GLU A CA 1
ATOM 766 C C . GLU A 1 100 ? 19.558 7.870 -3.739 1.00 92.62 100 GLU A C 1
ATOM 768 O O . GLU A 1 100 ? 19.233 8.645 -4.640 1.00 92.62 100 GLU A O 1
ATOM 773 N N . SER A 1 101 ? 19.293 6.565 -3.789 1.00 93.19 101 SER A N 1
ATOM 774 C CA . SER A 1 101 ? 18.668 5.922 -4.947 1.00 93.19 101 SER A CA 1
ATOM 775 C C . SER A 1 101 ? 17.163 6.203 -4.994 1.00 93.19 101 SER A C 1
ATOM 777 O O . SER A 1 101 ? 16.598 6.404 -6.071 1.00 93.19 101 SER A O 1
ATOM 779 N N . SER A 1 102 ? 16.511 6.292 -3.828 1.00 94.19 102 SER A N 1
ATOM 780 C CA . SER A 1 102 ? 15.070 6.544 -3.709 1.00 94.19 102 SER A CA 1
ATOM 781 C C . SER A 1 102 ? 14.644 7.896 -4.293 1.00 94.19 102 SER A C 1
ATOM 783 O O . SER A 1 102 ? 13.539 8.001 -4.815 1.00 94.19 102 SER A O 1
ATOM 785 N N . LYS A 1 103 ? 15.531 8.905 -4.326 1.00 95.19 103 LYS A N 1
ATOM 786 C CA . LYS A 1 103 ? 15.281 10.216 -4.967 1.00 95.19 103 LYS A CA 1
ATOM 787 C C . LYS A 1 103 ? 14.898 10.103 -6.445 1.00 95.19 103 LYS A C 1
ATOM 789 O O . LYS A 1 103 ? 14.239 10.994 -6.983 1.00 95.19 103 LYS A O 1
ATOM 794 N N . PHE A 1 104 ? 15.311 9.024 -7.109 1.00 95.44 104 PHE A N 1
ATOM 795 C CA . PHE A 1 104 ? 15.012 8.773 -8.517 1.00 95.44 104 PHE A CA 1
ATOM 796 C C . PHE A 1 104 ? 13.739 7.949 -8.721 1.00 95.44 104 PHE A C 1
ATOM 798 O O . PHE A 1 104 ? 13.293 7.822 -9.857 1.00 95.44 104 PHE A O 1
ATOM 805 N N . VAL A 1 105 ? 13.120 7.426 -7.663 1.00 96.44 105 VAL A N 1
ATOM 806 C CA . VAL A 1 105 ? 11.923 6.584 -7.737 1.00 96.44 105 VAL A CA 1
ATOM 807 C C . VAL A 1 105 ? 10.741 7.328 -7.128 1.00 96.44 105 VAL A C 1
ATOM 809 O O . VAL A 1 105 ? 10.755 7.708 -5.965 1.00 96.44 105 VAL A O 1
ATOM 812 N N . VAL A 1 106 ? 9.690 7.533 -7.918 1.00 95.94 106 VAL A N 1
ATOM 813 C CA . VAL A 1 106 ? 8.490 8.252 -7.477 1.00 95.94 106 VAL A CA 1
ATOM 814 C C . VAL A 1 106 ? 7.277 7.347 -7.604 1.00 95.94 106 VAL A C 1
ATOM 816 O O . VAL A 1 106 ? 7.020 6.811 -8.677 1.00 95.94 106 VAL A O 1
ATOM 819 N N . VAL A 1 107 ? 6.500 7.216 -6.532 1.00 96.50 107 VAL A N 1
ATOM 820 C CA . VAL A 1 107 ? 5.202 6.534 -6.562 1.00 96.50 107 VAL A CA 1
ATOM 821 C C . VAL A 1 107 ? 4.108 7.552 -6.875 1.00 96.50 107 VAL A C 1
ATOM 823 O O . VAL A 1 107 ? 4.121 8.670 -6.352 1.00 96.50 107 VAL A O 1
ATOM 826 N N . LYS A 1 108 ? 3.179 7.199 -7.763 1.00 95.25 108 LYS A N 1
ATOM 827 C CA . LYS A 1 108 ? 2.028 8.030 -8.123 1.00 95.25 108 LYS A CA 1
ATOM 828 C C . LYS A 1 108 ? 0.765 7.195 -8.216 1.00 95.25 108 LYS A C 1
ATOM 830 O O . LYS A 1 108 ? 0.796 6.099 -8.764 1.00 95.25 108 LYS A O 1
ATOM 835 N N . HIS A 1 109 ? -0.333 7.757 -7.715 1.00 93.50 109 HIS A N 1
ATOM 836 C CA . HIS A 1 109 ? -1.660 7.247 -8.026 1.00 93.50 109 HIS A CA 1
ATOM 837 C C . HIS A 1 109 ? -1.917 7.381 -9.530 1.00 93.50 109 HIS A C 1
ATOM 839 O O . HIS A 1 109 ? -1.527 8.393 -10.121 1.00 93.50 109 HIS A O 1
ATOM 845 N N . ALA A 1 110 ? -2.528 6.369 -10.134 1.00 91.25 110 ALA A N 1
ATOM 846 C CA . ALA A 1 110 ? -2.952 6.388 -11.523 1.00 91.25 110 ALA A CA 1
ATOM 847 C C . ALA A 1 110 ? -4.444 6.077 -11.601 1.00 91.25 110 ALA A C 1
ATOM 849 O O . ALA A 1 110 ? -4.873 5.028 -11.131 1.00 91.25 110 ALA A O 1
ATOM 850 N N . ASP A 1 111 ? -5.199 6.985 -12.216 1.00 85.12 111 ASP A N 1
ATOM 851 C CA . ASP A 1 111 ? -6.640 6.841 -12.397 1.00 85.12 111 ASP A CA 1
ATOM 852 C C . ASP A 1 111 ? -6.937 6.019 -13.660 1.00 85.12 111 ASP A C 1
ATOM 854 O O . ASP A 1 111 ? -6.338 6.252 -14.713 1.00 85.12 111 ASP A O 1
ATOM 858 N N . ASP A 1 112 ? -7.877 5.077 -13.552 1.00 82.19 112 ASP A N 1
ATOM 859 C CA . ASP A 1 112 ? -8.401 4.261 -14.657 1.00 82.19 112 ASP A CA 1
ATOM 860 C C . 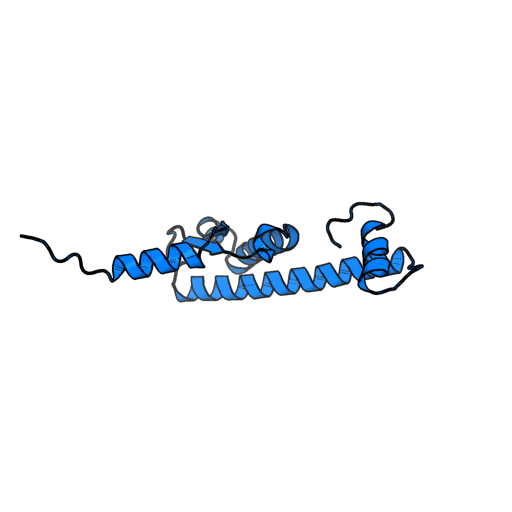ASP A 1 112 ? -7.319 3.618 -15.550 1.00 82.19 112 ASP A C 1
ATOM 862 O O . ASP A 1 112 ? -7.313 3.727 -16.782 1.00 82.19 112 ASP A O 1
ATOM 866 N N . GLY A 1 113 ? -6.388 2.890 -14.924 1.00 83.06 113 GLY A N 1
ATOM 867 C CA . GLY A 1 113 ? -5.348 2.172 -15.664 1.00 83.06 113 GLY A CA 1
ATOM 868 C C . GLY A 1 113 ? -5.914 1.089 -16.592 1.00 83.06 113 GLY A C 1
ATOM 869 O O . GLY A 1 113 ? -5.322 0.780 -17.628 1.00 83.06 113 GLY A O 1
ATOM 870 N N . SER A 1 114 ? -7.072 0.524 -16.243 1.00 90.25 114 SER A N 1
ATOM 871 C CA . SER A 1 114 ? -7.695 -0.571 -16.992 1.00 90.25 114 SER A CA 1
ATOM 872 C C . SER A 1 114 ? -8.439 -0.109 -18.251 1.00 90.25 114 SER A C 1
ATOM 874 O O . SER A 1 114 ? -8.236 -0.702 -19.313 1.00 90.25 114 SER A O 1
ATOM 876 N N . GLY A 1 115 ? -9.244 0.958 -18.176 1.00 92.81 115 GLY A N 1
ATOM 877 C CA . GLY A 1 115 ? -10.011 1.476 -19.308 1.00 92.81 115 GLY A CA 1
ATOM 878 C C . GLY A 1 115 ? -9.119 2.180 -20.324 1.00 92.81 115 GLY A C 1
ATOM 879 O O . GLY A 1 115 ? -9.050 1.777 -21.490 1.00 92.81 115 GLY A O 1
ATOM 880 N N . ILE A 1 116 ? -8.367 3.187 -19.868 1.00 91.06 116 ILE A N 1
ATOM 881 C CA . ILE A 1 116 ? -7.443 3.951 -20.720 1.00 91.06 116 ILE A CA 1
ATOM 882 C C . ILE A 1 116 ? -6.358 3.034 -21.294 1.00 91.06 116 ILE A C 1
ATOM 884 O O . ILE A 1 116 ? -6.053 3.104 -22.487 1.00 91.06 116 ILE A O 1
ATOM 888 N N . GLY A 1 117 ? -5.804 2.136 -20.475 1.00 91.56 117 GLY A N 1
ATOM 889 C CA . GLY A 1 117 ? -4.787 1.181 -20.912 1.00 91.56 117 GLY A CA 1
ATOM 890 C C . GLY A 1 117 ? -5.282 0.271 -22.037 1.00 91.56 117 GLY A C 1
ATOM 891 O O . GLY A 1 117 ? -4.594 0.117 -23.049 1.00 91.56 117 GLY A O 1
ATOM 892 N N . ALA A 1 118 ? -6.496 -0.276 -21.914 1.00 94.25 118 ALA A N 1
ATOM 893 C CA . ALA A 1 118 ? -7.093 -1.107 -22.957 1.00 94.25 118 ALA A CA 1
ATOM 894 C C . ALA A 1 118 ? -7.295 -0.331 -24.270 1.00 94.25 118 ALA A C 1
ATOM 896 O O . ALA A 1 118 ? -6.942 -0.830 -25.341 1.00 94.25 118 ALA A O 1
ATOM 897 N N . ALA A 1 119 ? -7.800 0.904 -24.192 1.00 94.62 119 ALA A N 1
ATOM 898 C CA . ALA A 1 119 ? -7.996 1.758 -25.362 1.00 94.62 119 ALA A CA 1
ATOM 899 C C . ALA A 1 119 ? -6.670 2.098 -26.065 1.00 94.62 119 ALA A C 1
ATOM 901 O O . ALA A 1 119 ? -6.585 2.014 -27.291 1.00 94.62 119 ALA A O 1
ATOM 902 N N . LEU A 1 120 ? -5.617 2.424 -25.307 1.00 93.06 120 LEU A N 1
ATOM 903 C CA . LEU A 1 120 ? -4.293 2.721 -25.861 1.00 93.06 120 LEU A CA 1
ATOM 904 C C . LEU A 1 120 ? -3.661 1.502 -26.536 1.00 93.06 120 LEU A C 1
ATOM 906 O O . LEU A 1 120 ? -3.077 1.634 -27.613 1.00 93.06 120 LEU A O 1
ATOM 910 N N . ILE A 1 121 ? -3.805 0.311 -25.947 1.00 93.19 121 ILE A N 1
ATOM 911 C CA . ILE A 1 121 ? -3.321 -0.925 -26.570 1.00 93.19 121 ILE A CA 1
ATOM 912 C C . ILE A 1 121 ? -4.072 -1.170 -27.881 1.00 93.19 121 ILE A C 1
ATOM 914 O O . ILE A 1 121 ? -3.428 -1.398 -28.907 1.00 93.19 121 ILE A O 1
ATOM 918 N N . ALA A 1 122 ? -5.403 -1.051 -27.885 1.00 94.44 122 ALA A N 1
ATOM 919 C CA . ALA A 1 122 ? -6.209 -1.203 -29.095 1.00 94.44 122 ALA A CA 1
ATOM 920 C C . ALA A 1 122 ? -5.808 -0.193 -30.185 1.00 94.44 122 ALA A C 1
ATOM 922 O O . ALA A 1 122 ? -5.611 -0.581 -31.335 1.00 94.44 122 ALA A O 1
ATOM 923 N N . ALA A 1 123 ? -5.600 1.076 -29.821 1.00 93.62 123 ALA A N 1
ATOM 924 C CA . ALA A 1 123 ? -5.138 2.113 -30.740 1.00 93.62 123 ALA A CA 1
ATOM 925 C C . ALA A 1 123 ? -3.738 1.808 -31.302 1.00 93.62 123 ALA A C 1
ATOM 927 O O . ALA A 1 123 ? -3.524 1.943 -32.505 1.00 93.62 123 ALA A O 1
ATOM 928 N N . SER A 1 124 ? -2.804 1.325 -30.472 1.00 92.44 124 SER A N 1
ATOM 929 C CA . SER A 1 124 ? -1.441 0.969 -30.904 1.00 92.44 124 SER A CA 1
ATOM 930 C C . SER A 1 124 ? -1.398 -0.185 -31.913 1.00 92.44 124 SER A C 1
ATOM 932 O O . SER A 1 124 ? -0.453 -0.287 -32.691 1.00 92.44 124 SER A O 1
ATOM 934 N N . GLN A 1 125 ? -2.421 -1.045 -31.895 1.00 90.44 125 GLN A N 1
ATOM 935 C CA . GLN A 1 125 ? -2.582 -2.174 -32.815 1.00 90.44 125 GLN A CA 1
ATOM 936 C C . GLN A 1 125 ? -3.544 -1.877 -33.968 1.00 90.44 125 GLN A C 1
ATOM 938 O O . GLN A 1 125 ? -3.654 -2.674 -34.902 1.00 90.44 125 GLN A O 1
ATOM 943 N N . SER A 1 126 ? -4.232 -0.734 -33.937 1.00 85.56 126 SER A N 1
ATOM 944 C CA . SER A 1 126 ? -5.038 -0.295 -35.065 1.00 85.56 126 SER A CA 1
ATOM 945 C C . SER A 1 126 ? -4.092 0.124 -36.189 1.00 85.56 126 SER A C 1
ATOM 947 O O . SER A 1 126 ? -3.374 1.119 -36.093 1.00 85.56 126 SER A O 1
ATOM 949 N N . GLN A 1 127 ? -4.024 -0.676 -37.253 1.00 71.12 127 GLN A N 1
ATOM 950 C CA . GLN A 1 127 ? -3.295 -0.264 -38.443 1.00 71.12 127 GLN A CA 1
ATOM 951 C C . GLN A 1 127 ? -4.017 0.939 -39.048 1.00 71.12 127 GLN A C 1
ATOM 953 O O . GLN A 1 127 ? -5.108 0.797 -39.600 1.00 71.12 127 GLN A O 1
ATOM 958 N N . TYR A 1 128 ? -3.394 2.116 -38.985 1.00 63.25 128 TYR A N 1
ATOM 959 C CA . TYR A 1 128 ? -3.702 3.174 -39.936 1.00 63.25 128 TYR A CA 1
ATOM 960 C C . TYR A 1 128 ? -3.307 2.635 -41.311 1.00 63.25 128 TYR A C 1
ATOM 962 O O . TYR A 1 128 ? -2.131 2.614 -41.672 1.00 63.25 128 TYR A O 1
ATOM 970 N N . ARG A 1 129 ? -4.283 2.136 -42.079 1.00 61.56 129 ARG A N 1
ATOM 971 C CA . ARG A 1 129 ? -4.100 2.036 -43.526 1.00 61.56 129 ARG A CA 1
ATOM 972 C C . ARG A 1 129 ? -3.827 3.462 -43.982 1.00 61.56 129 ARG A C 1
ATOM 974 O O . ARG A 1 129 ? -4.723 4.295 -43.885 1.00 61.56 129 ARG A O 1
ATOM 981 N N . ASN A 1 130 ? -2.593 3.741 -44.397 1.00 58.66 130 ASN A N 1
ATOM 982 C CA . ASN A 1 130 ? -2.284 4.963 -45.124 1.00 58.66 130 ASN A CA 1
ATOM 983 C C . ASN A 1 130 ? -3.249 4.993 -46.310 1.00 58.66 130 ASN A C 1
ATOM 985 O O . ASN A 1 130 ? -3.151 4.163 -47.212 1.00 58.66 130 ASN A O 1
ATOM 989 N N . VAL A 1 131 ? -4.260 5.852 -46.225 1.00 57.59 131 VAL A N 1
ATOM 990 C CA . VAL A 1 131 ? -5.107 6.175 -47.363 1.00 57.59 131 VAL A CA 1
ATOM 991 C C . VAL A 1 131 ? -4.243 7.105 -48.201 1.00 57.59 131 VAL A C 1
ATOM 993 O O . VAL A 1 131 ? -4.064 8.265 -47.831 1.00 57.59 131 VAL A O 1
ATOM 996 N N . GLU A 1 132 ? -3.594 6.531 -49.215 1.00 48.69 132 GLU A N 1
ATOM 997 C CA . GLU A 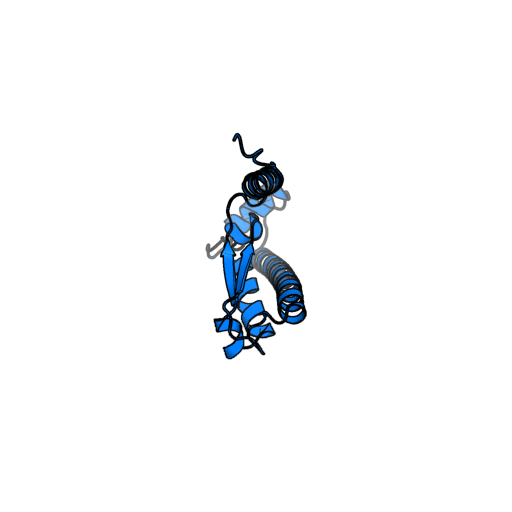1 132 ? -3.005 7.283 -50.330 1.0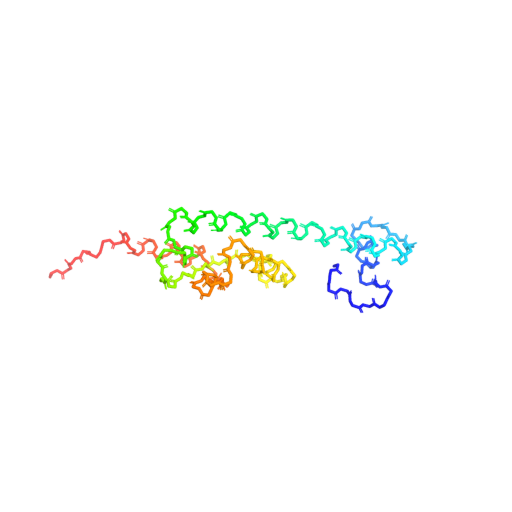0 48.69 132 GLU A CA 1
ATOM 998 C C . GLU A 1 132 ? -4.088 8.052 -51.095 1.00 48.69 132 GLU A C 1
ATOM 1000 O O . GLU A 1 132 ? -5.212 7.510 -51.243 1.00 48.69 132 GLU A O 1
#

Radius of gyration: 21.15 Å; chains: 1; bounding box: 46×18×77 Å

InterPro domains:
  IPR001312 Hexokinase [PS51748] (1-123)
  IPR001312 Hexokinase [PTHR19443] (1-127)
  IPR022673 Hexokinase, C-terminal [PF03727] (1-123)
  IPR043129 ATPase, nucleotide binding domain [SSF53067] (1-128)

Sequence (132 aa):
MHHDNTPDLKIVEEKLKEILEIAGTSLETRKMLVEICDIVTRRAARLAAAGLAGILKKLGRDGSVDKRRSVIAIDGGLFEHYAKFSKCLEATLIELLGEESSKFVVVKHADDGSGIGAALIAASQSQYRNVE